Protein AF-A0A7J6QV22-F1 (afdb_monomer)

pLDDT: mean 78.02, std 19.87, range [28.48, 97.0]

Secondary structure (DSSP, 8-state):
------------TTEEE-SSSTTEEEEEE-HHHHHHHHHHHT----TTS-PPPPPHHHHHHHHHHGGGS--EEEEEE-TT-TT--EEEEEE-TTTT-SS--------SS-SS-TT--------

Organism: Perkinsus olseni (NCBI:txid32597)

Solvent-accessible surface area (backbone atoms only — not comparable to full-atom values): 8193 Å² total; per-residue (Å²): 133,88,84,84,67,87,65,86,84,77,81,68,90,50,63,45,72,37,91,88,42,87,54,28,26,37,35,60,44,49,61,71,61,51,53,48,51,27,66,61,62,70,47,80,60,64,83,88,64,75,76,75,91,74,51,74,68,51,52,60,49,38,66,67,44,52,87,78,50,70,55,62,82,48,61,44,77,44,89,84,46,99,78,54,39,30,38,35,34,29,47,36,90,59,58,93,52,92,77,75,86,85,83,67,81,89,82,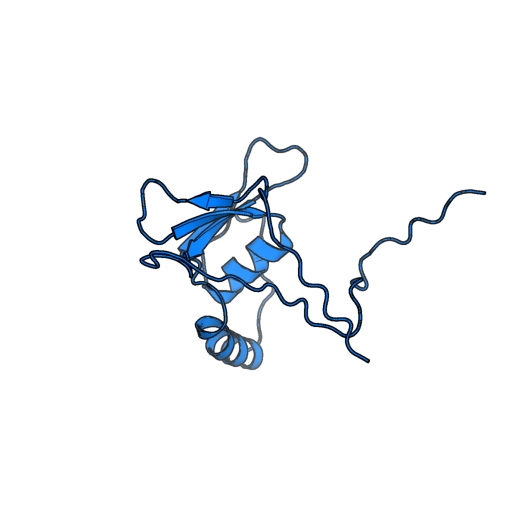73,99,60,96,67,61,97,81,61,77,77,81,75,75,84,129

Mean predicted aligned error: 10.14 Å

Foldseek 3Di:
DDDWDWDDDDDDDAWDADPVDAQKIKGKDALVVLLVLCVLQVADDDPVNDNDDDDPVVNVVSVVCCVVAWRWDHKAWDPPDPRIMIIIMTGNPCGPPPDDDDTDGDDDPDPDDPPPDPPPDDD

Structure (mmCIF, N/CA/C/O backbone):
data_AF-A0A7J6QV22-F1
#
_entry.id   AF-A0A7J6QV22-F1
#
loop_
_atom_site.group_PDB
_atom_site.id
_atom_site.type_symbol
_atom_site.label_atom_id
_atom_site.label_alt_id
_atom_site.label_comp_id
_atom_site.label_asym_id
_atom_site.label_entity_id
_atom_site.label_seq_id
_atom_site.pdbx_PDB_ins_code
_atom_site.Cartn_x
_atom_site.Cartn_y
_atom_site.Cartn_z
_atom_site.occupancy
_atom_site.B_iso_or_equiv
_atom_site.auth_seq_id
_atom_site.auth_comp_id
_atom_site.auth_asym_id
_atom_site.auth_atom_id
_atom_site.pdbx_PDB_model_num
ATOM 1 N N . VAL A 1 1 ? -7.517 -27.197 -10.313 1.00 32.69 1 VAL A N 1
ATOM 2 C CA . VAL A 1 1 ? -8.085 -27.354 -8.953 1.00 32.69 1 VAL A CA 1
ATOM 3 C C . VAL A 1 1 ? -7.377 -26.354 -8.054 1.00 32.69 1 VAL A C 1
ATOM 5 O O . VAL A 1 1 ? -6.186 -26.515 -7.830 1.00 32.69 1 VAL A O 1
ATOM 8 N N . ALA A 1 2 ? -8.046 -25.269 -7.657 1.00 28.72 2 ALA A N 1
ATOM 9 C CA . ALA A 1 2 ? -7.457 -24.264 -6.772 1.00 28.72 2 ALA A CA 1
ATOM 10 C C . ALA A 1 2 ? -7.414 -24.813 -5.337 1.00 28.72 2 ALA A C 1
ATOM 12 O O . ALA A 1 2 ? -8.425 -25.292 -4.827 1.00 28.72 2 ALA A O 1
ATOM 13 N N . ALA A 1 3 ? -6.243 -24.783 -4.703 1.00 28.66 3 ALA A N 1
ATOM 14 C CA . ALA A 1 3 ? -6.080 -25.204 -3.317 1.00 28.66 3 ALA A CA 1
ATOM 15 C C . ALA A 1 3 ? -6.459 -24.044 -2.382 1.00 28.66 3 ALA A C 1
ATOM 17 O O . ALA A 1 3 ? -5.752 -23.041 -2.301 1.00 28.66 3 ALA A O 1
ATOM 18 N N . MET A 1 4 ? -7.580 -24.181 -1.675 1.00 28.48 4 MET A N 1
ATOM 19 C CA . MET A 1 4 ? -8.028 -23.228 -0.659 1.00 28.48 4 MET A CA 1
ATOM 20 C C . MET A 1 4 ? -7.359 -23.578 0.676 1.00 28.48 4 MET A C 1
ATOM 22 O O . MET A 1 4 ? -7.690 -24.581 1.302 1.00 28.48 4 MET A O 1
ATOM 26 N N . MET A 1 5 ? -6.381 -22.775 1.104 1.00 29.14 5 MET A N 1
ATOM 27 C CA . MET A 1 5 ? -5.713 -22.942 2.398 1.00 29.14 5 MET A CA 1
ATOM 28 C C . MET A 1 5 ? -6.202 -21.854 3.357 1.00 29.14 5 MET A C 1
ATOM 30 O O . MET A 1 5 ? -5.708 -20.730 3.330 1.00 29.14 5 MET A O 1
ATOM 34 N N . VAL A 1 6 ? -7.172 -22.186 4.210 1.00 30.59 6 VAL A N 1
ATOM 35 C CA . VAL A 1 6 ? -7.642 -21.289 5.274 1.00 30.59 6 VAL A CA 1
ATOM 36 C C . VAL A 1 6 ? -6.601 -21.297 6.393 1.00 30.59 6 VAL A C 1
ATOM 38 O O . VAL A 1 6 ? -6.371 -22.323 7.030 1.00 30.59 6 VAL A O 1
ATOM 41 N N . ARG A 1 7 ? -5.935 -20.163 6.627 1.00 34.97 7 ARG A N 1
ATOM 42 C CA . ARG A 1 7 ? -5.065 -19.972 7.794 1.00 34.97 7 ARG A CA 1
ATOM 43 C C . ARG A 1 7 ? -5.699 -18.966 8.741 1.00 34.97 7 ARG A C 1
ATOM 45 O O . ARG A 1 7 ? -5.856 -17.803 8.387 1.00 34.97 7 ARG A O 1
ATOM 52 N N . VAL A 1 8 ? -5.974 -19.401 9.966 1.00 33.84 8 VAL A N 1
ATOM 53 C CA . VAL A 1 8 ? -6.225 -18.500 11.094 1.00 33.84 8 VAL A CA 1
ATOM 54 C C . VAL A 1 8 ? -4.884 -17.859 11.460 1.00 33.84 8 VAL A C 1
ATOM 56 O O . VAL A 1 8 ? -3.936 -18.544 11.841 1.00 33.84 8 VAL A O 1
ATOM 59 N N . VAL A 1 9 ? -4.757 -16.549 11.251 1.00 40.28 9 VAL A N 1
ATOM 60 C CA . VAL A 1 9 ? -3.498 -15.821 11.449 1.00 40.28 9 VAL A CA 1
ATOM 61 C C . VAL A 1 9 ? -3.376 -15.403 12.914 1.00 40.28 9 VAL A C 1
ATOM 63 O O . VAL A 1 9 ? -3.857 -14.350 13.316 1.00 40.28 9 VAL A O 1
ATOM 66 N N . THR A 1 10 ? -2.680 -16.200 13.721 1.00 37.53 10 THR A N 1
ATOM 67 C CA . THR A 1 10 ? -2.241 -15.808 15.068 1.00 37.53 10 THR A CA 1
ATOM 68 C C . THR A 1 10 ? -0.822 -15.223 15.012 1.00 37.53 10 THR A C 1
ATOM 70 O O . THR A 1 10 ? 0.113 -15.923 14.635 1.00 37.53 10 THR A O 1
ATOM 73 N N . LYS A 1 11 ? -0.677 -13.939 15.389 1.00 41.34 11 LYS A N 1
ATOM 74 C CA . LYS A 1 11 ? 0.572 -13.145 15.539 1.00 41.34 11 LYS A CA 1
ATOM 75 C C . LYS A 1 11 ? 1.498 -13.077 14.305 1.00 41.34 11 LYS A C 1
ATOM 77 O O . LYS A 1 11 ? 2.439 -13.852 14.164 1.00 41.34 11 LYS A O 1
ATOM 82 N N . ARG A 1 12 ? 1.325 -12.049 13.459 1.00 49.69 12 ARG A N 1
ATOM 83 C CA . ARG A 1 12 ? 2.361 -11.624 12.493 1.00 49.69 12 ARG A CA 1
ATOM 84 C C . ARG A 1 12 ? 3.333 -10.655 13.177 1.00 49.69 12 ARG A C 1
ATOM 86 O O . ARG A 1 12 ? 2.997 -9.493 13.385 1.00 49.69 12 ARG A O 1
ATOM 93 N N . CYS A 1 13 ? 4.539 -11.121 13.509 1.00 54.66 13 CYS A N 1
ATOM 94 C CA . CYS A 1 13 ? 5.666 -10.241 13.839 1.00 54.66 13 CYS A CA 1
ATOM 95 C C . CYS A 1 13 ? 5.874 -9.248 12.685 1.00 54.66 13 CYS A C 1
ATOM 97 O O . CYS A 1 13 ? 6.252 -9.659 11.591 1.00 54.66 13 CYS A O 1
ATOM 99 N N . GLY A 1 14 ? 5.612 -7.960 12.919 1.00 74.19 14 GLY A N 1
ATOM 100 C CA . GLY A 1 14 ? 5.902 -6.892 11.958 1.00 74.19 14 GLY A CA 1
ATOM 101 C C . GLY A 1 14 ? 4.727 -6.003 11.558 1.00 74.19 14 GLY A C 1
ATOM 102 O O . GLY A 1 14 ? 4.960 -5.089 10.778 1.00 74.19 14 GLY A O 1
ATOM 103 N N . ILE A 1 15 ? 3.514 -6.226 12.074 1.00 84.81 15 ILE A N 1
ATOM 104 C CA . ILE A 1 15 ? 2.382 -5.300 11.905 1.00 84.81 15 ILE A CA 1
ATOM 105 C C . ILE A 1 15 ? 1.970 -4.776 13.281 1.00 84.81 15 ILE A C 1
ATOM 107 O O . ILE A 1 15 ? 1.743 -5.567 14.196 1.00 84.81 15 ILE A O 1
ATOM 111 N N . ALA A 1 16 ? 1.878 -3.458 13.4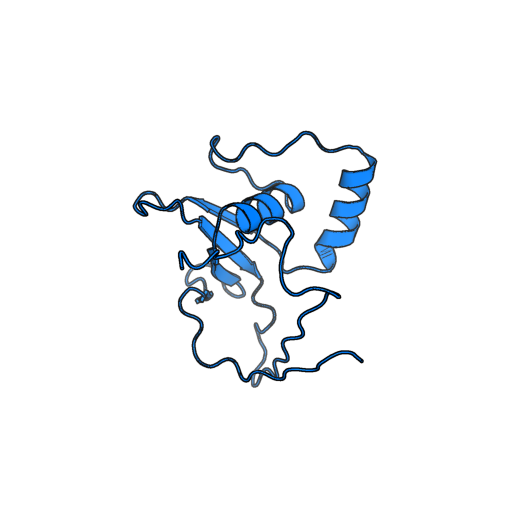23 1.00 89.62 16 ALA A N 1
ATOM 112 C CA . ALA A 1 16 ? 1.363 -2.780 14.609 1.00 89.62 16 ALA A CA 1
ATOM 113 C C . ALA A 1 16 ? 0.346 -1.715 14.189 1.00 89.62 16 ALA A C 1
ATOM 115 O O . ALA A 1 16 ? 0.396 -1.252 13.056 1.00 89.62 16 ALA A O 1
ATOM 116 N N . ARG A 1 17 ? -0.567 -1.316 15.076 1.00 89.19 17 ARG A N 1
ATOM 117 C CA . ARG A 1 17 ? -1.384 -0.117 14.835 1.00 89.19 17 ARG A CA 1
ATOM 118 C C . ARG A 1 17 ? -0.515 1.129 14.962 1.00 89.19 17 ARG A C 1
ATOM 120 O O . ARG A 1 17 ? 0.406 1.142 15.777 1.00 89.19 17 ARG A O 1
ATOM 127 N N . ASP A 1 18 ? -0.810 2.137 14.155 1.00 88.69 18 ASP A N 1
ATOM 128 C CA . ASP A 1 18 ? -0.182 3.445 14.283 1.00 88.69 18 ASP A CA 1
ATOM 129 C C . ASP A 1 18 ? -0.746 4.152 15.535 1.00 88.69 18 ASP A C 1
ATOM 131 O O . ASP A 1 18 ? -1.963 4.338 15.625 1.00 88.69 18 ASP A O 1
ATOM 135 N N . PRO A 1 19 ? 0.091 4.501 16.531 1.00 84.94 19 PRO A N 1
ATOM 136 C CA . PRO A 1 19 ? -0.369 5.192 17.733 1.00 84.94 19 PRO A CA 1
ATOM 137 C C . PRO A 1 19 ? -0.773 6.651 17.475 1.00 84.94 19 PRO A C 1
ATOM 139 O O . PRO A 1 19 ? -1.532 7.211 18.262 1.00 84.94 19 PRO A O 1
ATOM 142 N N . GLU A 1 20 ? -0.276 7.268 16.402 1.00 86.88 20 GLU A N 1
ATOM 143 C CA . GLU A 1 20 ? -0.505 8.678 16.076 1.00 86.88 20 GLU A CA 1
ATOM 144 C C . GLU A 1 20 ? -1.655 8.862 15.083 1.00 86.88 20 GLU A C 1
ATOM 146 O O . GLU A 1 20 ? -2.313 9.904 15.070 1.00 86.88 20 GLU A O 1
ATOM 151 N N . ARG A 1 21 ? -1.925 7.848 14.252 1.00 84.56 21 ARG A N 1
ATOM 152 C CA . ARG A 1 21 ? -2.970 7.893 13.222 1.00 84.56 21 ARG A CA 1
ATOM 153 C C . ARG A 1 21 ? -4.000 6.802 13.445 1.00 84.56 21 ARG A C 1
ATOM 155 O O . ARG A 1 21 ? -3.799 5.637 13.102 1.00 84.56 21 ARG A O 1
ATOM 162 N N . ASN A 1 22 ? -5.151 7.201 13.976 1.00 87.19 22 ASN A N 1
ATOM 163 C CA . ASN A 1 22 ? -6.274 6.288 14.116 1.00 87.19 22 ASN A CA 1
ATOM 164 C C . ASN A 1 22 ? -6.706 5.754 12.736 1.00 87.19 22 ASN A C 1
ATOM 166 O O . ASN A 1 22 ? -6.799 6.516 11.776 1.00 87.19 22 ASN A O 1
ATOM 170 N N . GLY A 1 23 ? -6.953 4.447 12.642 1.00 92.25 23 GLY A N 1
ATOM 171 C CA . GLY A 1 23 ? -7.309 3.788 11.381 1.00 92.25 23 GLY A CA 1
ATOM 172 C C . GLY A 1 23 ? -6.134 3.414 10.474 1.00 92.25 23 GLY A C 1
ATOM 173 O O . GLY A 1 23 ? -6.369 3.054 9.326 1.00 92.25 23 GLY A O 1
ATOM 174 N N . PHE A 1 24 ? -4.892 3.452 10.968 1.00 95.06 24 PHE A N 1
ATOM 175 C CA . PHE A 1 24 ? -3.713 3.003 10.221 1.00 95.06 24 PHE A CA 1
ATOM 176 C C . PHE A 1 24 ? -2.919 1.921 10.964 1.00 95.06 24 PHE A C 1
ATOM 178 O O . PHE A 1 24 ? -2.918 1.823 12.195 1.00 95.06 24 PHE A O 1
ATOM 185 N N . ILE A 1 25 ? -2.207 1.105 10.190 1.00 94.94 25 ILE A N 1
ATOM 186 C CA . ILE A 1 25 ? -1.213 0.139 10.644 1.00 94.94 25 ILE A CA 1
ATOM 187 C C . ILE A 1 25 ? 0.168 0.482 10.087 1.00 94.94 25 ILE A C 1
ATOM 189 O O . ILE A 1 25 ? 0.320 0.967 8.970 1.00 94.94 25 ILE A O 1
ATOM 193 N N . ILE A 1 26 ? 1.193 0.141 10.855 1.00 94.31 26 ILE A N 1
ATOM 194 C CA . ILE A 1 26 ? 2.597 0.190 10.475 1.00 94.31 26 ILE A CA 1
ATOM 195 C C . ILE A 1 26 ? 3.047 -1.236 10.184 1.00 94.31 26 ILE A C 1
ATOM 197 O O . ILE A 1 26 ? 3.016 -2.102 11.064 1.00 94.31 26 ILE A O 1
ATOM 201 N N . LYS A 1 27 ? 3.492 -1.486 8.952 1.00 93.31 27 LYS A N 1
ATOM 202 C CA . LYS A 1 27 ? 4.005 -2.785 8.511 1.00 93.31 27 LYS A CA 1
ATOM 203 C C . LYS A 1 27 ? 5.493 -2.692 8.193 1.00 93.31 27 LYS A C 1
ATOM 205 O O . LYS A 1 27 ? 5.904 -1.918 7.334 1.00 93.31 27 LYS A O 1
ATOM 210 N N . LYS A 1 28 ? 6.299 -3.542 8.831 1.00 91.75 28 LYS A N 1
ATOM 211 C CA . LYS A 1 28 ? 7.677 -3.808 8.403 1.00 91.75 28 LYS A CA 1
ATOM 212 C C . LYS A 1 28 ? 7.669 -4.666 7.138 1.00 91.75 28 LYS A C 1
ATOM 214 O O . LYS A 1 28 ? 7.020 -5.714 7.105 1.00 91.75 28 LYS A O 1
ATOM 219 N N . THR A 1 29 ? 8.403 -4.248 6.114 1.00 89.31 29 THR A N 1
ATOM 220 C CA . THR A 1 29 ? 8.462 -4.927 4.818 1.00 89.31 29 THR A CA 1
ATOM 221 C C . THR A 1 29 ? 9.838 -4.827 4.141 1.00 89.31 29 THR A C 1
ATOM 223 O O . THR A 1 29 ? 10.781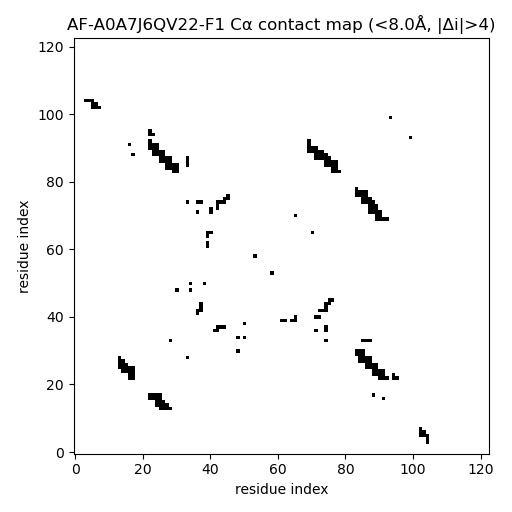 -4.249 4.679 1.00 89.31 29 THR A O 1
ATOM 226 N N . LYS A 1 30 ? 9.966 -5.459 2.971 1.00 88.12 30 LYS A N 1
ATOM 227 C CA . LYS A 1 30 ? 11.139 -5.452 2.090 1.00 88.12 30 LYS A CA 1
ATOM 228 C C . LYS A 1 30 ? 10.981 -4.403 0.983 1.00 88.12 30 LYS A C 1
ATOM 230 O O . LYS A 1 30 ? 9.867 -3.980 0.689 1.00 88.12 30 LYS A O 1
ATOM 235 N N . ALA A 1 31 ? 12.089 -4.094 0.305 1.00 87.69 31 ALA A N 1
ATOM 236 C CA . ALA A 1 31 ? 12.177 -3.092 -0.763 1.00 87.69 31 ALA A CA 1
ATOM 237 C C . ALA A 1 31 ? 11.037 -3.154 -1.790 1.00 87.69 31 ALA A C 1
ATOM 239 O O . ALA A 1 31 ? 10.342 -2.169 -1.970 1.00 87.69 31 ALA A O 1
ATOM 240 N N . LYS A 1 32 ? 10.755 -4.324 -2.378 1.00 88.19 32 LYS A N 1
ATOM 241 C CA . LYS A 1 32 ? 9.745 -4.449 -3.446 1.00 88.19 32 LYS A CA 1
ATOM 242 C C . LYS A 1 32 ? 8.336 -3.997 -3.062 1.00 88.19 32 LYS A C 1
ATOM 244 O O . LYS A 1 32 ? 7.625 -3.452 -3.895 1.00 88.19 32 LYS A O 1
ATOM 249 N N . GLU A 1 33 ? 7.903 -4.273 -1.832 1.00 91.31 33 GLU A N 1
ATOM 250 C CA . GLU A 1 33 ? 6.576 -3.828 -1.391 1.00 91.31 33 GLU A CA 1
ATOM 251 C C . GLU A 1 33 ? 6.582 -2.318 -1.134 1.00 91.31 33 GLU A C 1
ATOM 253 O O . GLU A 1 33 ? 5.637 -1.639 -1.519 1.00 91.31 33 GLU A O 1
ATOM 258 N N . ALA A 1 34 ? 7.661 -1.789 -0.548 1.00 91.12 34 ALA A N 1
ATOM 259 C CA . ALA A 1 34 ? 7.837 -0.351 -0.375 1.00 91.12 34 ALA A CA 1
ATOM 260 C C . ALA A 1 34 ? 7.837 0.379 -1.731 1.00 91.12 34 ALA A C 1
ATOM 262 O O . ALA A 1 34 ? 7.035 1.281 -1.923 1.00 91.12 34 ALA A O 1
ATOM 263 N N . GLU A 1 35 ? 8.637 -0.079 -2.698 1.00 90.38 35 GLU A N 1
ATOM 264 C CA . GLU A 1 35 ? 8.689 0.437 -4.075 1.00 90.38 35 GLU A CA 1
ATOM 265 C C . GLU A 1 35 ? 7.315 0.437 -4.745 1.00 90.38 35 GLU A C 1
ATOM 267 O O . GLU A 1 35 ? 6.930 1.423 -5.371 1.00 90.38 35 GLU A O 1
ATOM 272 N N . PHE A 1 36 ? 6.563 -0.656 -4.595 1.00 92.12 36 PHE A N 1
ATOM 273 C CA . PHE A 1 36 ? 5.223 -0.772 -5.155 1.00 92.12 36 PHE A CA 1
ATOM 274 C C . PHE A 1 36 ? 4.278 0.303 -4.605 1.00 92.12 36 PHE A C 1
ATOM 276 O O . PHE A 1 36 ? 3.629 0.994 -5.388 1.00 92.12 36 PHE A O 1
ATOM 283 N N . TYR A 1 37 ? 4.211 0.473 -3.281 1.00 93.88 37 TYR A N 1
ATOM 284 C CA . TYR A 1 37 ? 3.339 1.482 -2.673 1.00 93.88 37 TYR A CA 1
ATOM 285 C C . TYR A 1 37 ? 3.806 2.908 -2.965 1.00 93.88 37 TYR A C 1
ATOM 287 O O . TYR A 1 37 ? 2.974 3.775 -3.230 1.00 93.88 37 TYR A O 1
ATOM 295 N N . SER A 1 38 ? 5.115 3.148 -2.980 1.00 91.88 38 SER A N 1
ATOM 296 C CA . SER A 1 38 ? 5.685 4.446 -3.333 1.00 91.88 38 SER A CA 1
ATOM 297 C C . SER A 1 38 ? 5.360 4.849 -4.760 1.00 91.88 38 SER A C 1
ATOM 299 O O . SER A 1 38 ? 4.952 5.984 -4.987 1.00 91.88 38 SER A O 1
ATOM 301 N N . LEU A 1 39 ? 5.460 3.909 -5.703 1.00 91.38 39 LEU A N 1
ATOM 302 C CA . LEU A 1 39 ? 5.054 4.128 -7.086 1.00 91.38 39 LEU A CA 1
ATOM 303 C C . LEU A 1 39 ? 3.543 4.356 -7.198 1.00 91.38 39 LEU A C 1
ATOM 305 O O . LEU A 1 39 ? 3.106 5.271 -7.888 1.00 91.38 39 LEU A O 1
ATOM 309 N N . LEU A 1 40 ? 2.740 3.522 -6.534 1.00 93.56 40 LEU A N 1
ATOM 310 C CA . LEU A 1 40 ? 1.285 3.555 -6.662 1.00 93.56 40 LEU A CA 1
ATOM 311 C C . LEU A 1 40 ? 0.668 4.834 -6.083 1.00 93.56 40 LEU A C 1
ATOM 313 O O . LEU A 1 40 ? -0.292 5.349 -6.650 1.00 93.56 40 LEU A O 1
ATOM 317 N N . PHE A 1 41 ? 1.205 5.347 -4.975 1.00 92.75 41 PHE A N 1
ATOM 318 C CA . PHE A 1 41 ? 0.677 6.521 -4.270 1.00 92.75 41 PHE A CA 1
ATOM 319 C C . PHE A 1 41 ? 1.548 7.775 -4.423 1.00 92.75 41 PHE A C 1
ATOM 321 O O . PHE A 1 41 ? 1.288 8.777 -3.760 1.00 92.75 41 PHE A O 1
ATOM 328 N N . SER A 1 42 ? 2.563 7.736 -5.292 1.00 90.00 42 SER A N 1
ATOM 329 C CA . SER A 1 42 ? 3.513 8.837 -5.508 1.00 90.00 42 SER A CA 1
ATOM 330 C C . SER A 1 42 ? 4.143 9.349 -4.204 1.00 90.00 42 SER A C 1
ATOM 332 O O . SER A 1 42 ? 4.320 10.552 -4.012 1.00 90.00 42 SER A O 1
ATOM 334 N N . ILE A 1 43 ? 4.450 8.433 -3.280 1.00 88.88 43 ILE A N 1
ATOM 335 C CA . ILE A 1 43 ? 5.015 8.773 -1.970 1.00 88.88 43 ILE A CA 1
ATOM 336 C C . ILE A 1 43 ? 6.514 9.020 -2.148 1.00 88.88 43 ILE A C 1
ATOM 338 O O . ILE A 1 43 ? 7.201 8.131 -2.663 1.00 88.88 43 ILE A O 1
ATOM 342 N N . PRO A 1 44 ? 7.043 10.174 -1.698 1.00 80.62 44 PRO A N 1
ATOM 343 C CA . PRO A 1 44 ? 8.473 10.436 -1.725 1.00 80.62 44 PRO A CA 1
ATOM 344 C C . PRO A 1 44 ? 9.226 9.345 -0.972 1.00 80.62 44 PRO A C 1
ATOM 346 O O . PRO A 1 44 ? 8.930 9.054 0.186 1.00 80.62 44 PRO A O 1
ATOM 349 N N . THR A 1 45 ? 10.211 8.752 -1.629 1.00 69.81 45 THR A N 1
ATOM 350 C CA . THR A 1 45 ? 11.096 7.766 -1.017 1.00 69.81 45 THR A CA 1
ATOM 351 C C . THR A 1 45 ? 12.506 8.292 -0.882 1.00 69.81 45 THR A C 1
ATOM 353 O O . THR A 1 45 ? 12.935 9.170 -1.628 1.00 69.81 45 THR A O 1
ATOM 356 N N . ASP A 1 46 ? 13.242 7.703 0.061 1.00 66.75 46 ASP A N 1
ATOM 357 C CA . ASP A 1 46 ? 14.699 7.800 0.123 1.00 66.75 46 ASP A CA 1
ATOM 358 C C . ASP A 1 46 ? 15.287 7.608 -1.298 1.00 66.75 46 ASP A C 1
ATOM 360 O O . ASP A 1 46 ? 14.863 6.680 -1.996 1.00 66.75 46 ASP A O 1
ATOM 364 N N . PRO A 1 47 ? 16.238 8.455 -1.743 1.00 61.22 47 PRO A N 1
ATOM 365 C CA . PRO A 1 47 ? 16.798 8.440 -3.102 1.00 61.22 47 PRO A CA 1
ATOM 366 C C . PRO A 1 47 ? 17.398 7.093 -3.539 1.00 61.22 47 PRO A C 1
ATOM 368 O O . PRO A 1 47 ? 17.650 6.881 -4.722 1.00 61.22 47 PRO A O 1
ATOM 371 N N . SER A 1 48 ? 17.622 6.167 -2.606 1.00 63.53 48 SER A N 1
ATOM 372 C CA . SER A 1 48 ? 18.016 4.786 -2.902 1.00 63.53 48 SER A CA 1
ATOM 373 C C . SER A 1 48 ? 16.916 3.917 -3.535 1.00 63.53 48 SER A C 1
ATOM 375 O O . SER A 1 48 ? 17.238 2.883 -4.123 1.00 63.53 48 SER A O 1
ATOM 377 N N . LEU A 1 49 ? 15.643 4.315 -3.453 1.00 63.69 49 LEU A N 1
ATOM 378 C CA . LEU A 1 49 ? 14.523 3.678 -4.146 1.00 63.69 49 LEU A CA 1
ATOM 379 C C . LEU A 1 49 ? 14.276 4.398 -5.478 1.00 63.69 49 LEU A C 1
ATOM 381 O O . LEU A 1 49 ? 13.521 5.364 -5.558 1.00 63.69 49 LEU A O 1
ATOM 385 N N . VAL A 1 50 ? 14.942 3.938 -6.535 1.00 60.97 50 VAL A N 1
ATOM 386 C CA . VAL A 1 50 ? 14.740 4.469 -7.889 1.00 60.97 50 VAL A CA 1
ATOM 387 C C . VAL A 1 50 ? 13.483 3.836 -8.479 1.00 60.97 50 VAL A C 1
ATOM 389 O O . VAL A 1 50 ? 13.487 2.662 -8.852 1.00 60.97 50 VAL A O 1
ATOM 392 N N . SER A 1 51 ? 12.401 4.607 -8.590 1.00 63.19 51 SER A N 1
ATOM 393 C CA . SER A 1 51 ? 11.237 4.184 -9.369 1.00 63.19 51 SER A CA 1
ATOM 394 C C . SER A 1 51 ? 11.583 4.235 -10.863 1.00 63.19 51 SER A C 1
ATOM 396 O O . SER A 1 51 ? 12.056 5.277 -11.332 1.00 63.19 51 SER A O 1
ATOM 398 N N . PRO A 1 52 ? 11.358 3.160 -11.636 1.00 68.50 52 PRO A N 1
ATOM 399 C CA . PRO A 1 52 ? 11.559 3.203 -13.077 1.00 68.50 52 PRO A CA 1
ATOM 400 C C . PRO A 1 52 ? 10.589 4.209 -13.720 1.00 68.50 52 PRO A C 1
ATOM 402 O O . PRO A 1 52 ? 9.486 4.403 -13.201 1.00 68.50 52 PRO A O 1
ATOM 405 N N . PRO A 1 53 ? 10.955 4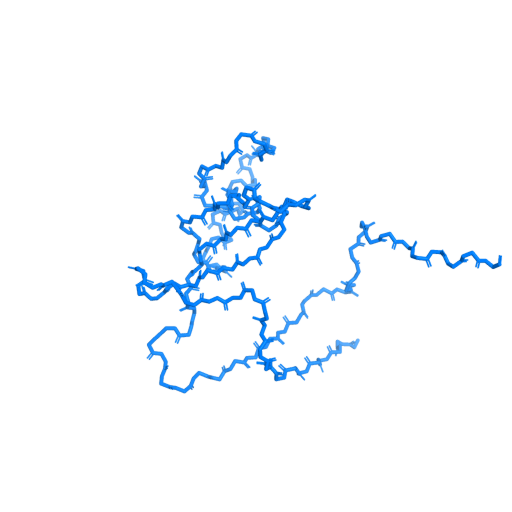.825 -14.860 1.00 76.38 53 PRO A N 1
ATOM 406 C CA . PRO A 1 53 ? 10.009 5.628 -15.621 1.00 76.38 53 PRO A CA 1
ATOM 407 C C . PRO A 1 53 ? 8.827 4.748 -16.034 1.00 76.38 53 PRO A C 1
ATOM 409 O O . PRO A 1 53 ? 9.009 3.655 -16.580 1.00 76.38 53 PRO A O 1
ATOM 412 N N . ILE A 1 54 ? 7.616 5.220 -15.755 1.00 85.69 54 ILE A N 1
ATOM 413 C CA . ILE A 1 54 ? 6.381 4.539 -16.135 1.00 85.69 54 ILE A CA 1
ATOM 414 C C . ILE A 1 54 ? 5.801 5.157 -17.401 1.00 85.69 54 ILE A C 1
ATOM 416 O O . ILE A 1 54 ? 5.955 6.338 -17.688 1.00 85.69 54 ILE A O 1
ATOM 420 N N . THR A 1 55 ? 5.144 4.318 -18.188 1.00 89.88 55 THR A N 1
ATOM 421 C CA . THR A 1 55 ? 4.383 4.740 -19.363 1.00 89.88 55 THR A CA 1
ATOM 422 C C . THR A 1 55 ? 3.020 5.295 -18.950 1.00 89.88 55 THR A C 1
ATOM 424 O O . THR A 1 55 ? 2.436 4.852 -17.963 1.00 89.88 55 THR A O 1
ATOM 427 N N . GLU A 1 56 ? 2.429 6.153 -19.780 1.00 91.19 56 GLU A N 1
ATOM 428 C CA . GLU A 1 56 ? 1.063 6.677 -19.593 1.00 91.19 56 GLU A CA 1
ATOM 429 C C . GLU A 1 56 ? 0.012 5.552 -19.438 1.00 91.19 56 GLU A C 1
ATOM 431 O O . GLU A 1 56 ? -0.973 5.648 -18.704 1.00 91.19 56 GLU A O 1
ATOM 436 N N . ARG A 1 57 ? 0.226 4.412 -20.113 1.00 91.75 57 ARG A N 1
ATOM 437 C CA . ARG A 1 57 ? -0.620 3.224 -19.934 1.00 91.75 57 ARG A CA 1
ATOM 438 C C . ARG A 1 57 ? -0.511 2.666 -18.515 1.00 91.75 57 ARG A C 1
ATOM 440 O O . ARG A 1 57 ? -1.529 2.250 -17.966 1.00 91.75 57 ARG A O 1
ATOM 447 N N . GLN A 1 58 ? 0.696 2.598 -17.960 1.00 89.88 58 GLN A N 1
ATOM 448 C CA . GLN A 1 58 ? 0.919 2.119 -16.597 1.00 89.88 58 GLN A CA 1
ATOM 449 C C . GLN A 1 58 ? 0.316 3.082 -15.578 1.00 89.88 58 GLN A C 1
ATOM 451 O O . GLN A 1 58 ? -0.354 2.608 -14.672 1.00 89.88 58 GLN A O 1
ATOM 456 N N . GLU A 1 59 ? 0.429 4.395 -15.777 1.00 90.56 59 GLU A N 1
ATOM 457 C CA . GLU A 1 59 ? -0.243 5.398 -14.936 1.00 90.56 59 GLU A CA 1
ATOM 458 C C . GLU A 1 59 ? -1.755 5.150 -14.859 1.00 90.56 59 GLU A C 1
ATOM 460 O O . GLU A 1 59 ? -2.308 4.985 -13.774 1.00 90.56 59 GLU A O 1
ATOM 465 N N . ARG A 1 60 ? -2.425 4.980 -16.009 1.00 93.19 60 ARG A N 1
ATOM 466 C CA . ARG A 1 60 ? -3.863 4.653 -16.041 1.00 93.19 60 ARG A CA 1
ATOM 467 C C . ARG A 1 60 ? -4.217 3.353 -15.317 1.00 93.19 60 ARG A C 1
ATOM 469 O O . ARG A 1 60 ? -5.328 3.221 -14.806 1.00 93.19 60 ARG A O 1
ATOM 476 N N . LEU A 1 61 ? -3.326 2.363 -15.331 1.00 93.81 61 LEU A N 1
ATOM 477 C CA . LEU A 1 61 ? -3.533 1.105 -14.609 1.00 93.81 61 LEU A CA 1
ATOM 478 C C . LEU A 1 61 ? -3.329 1.284 -13.103 1.00 93.81 61 LEU A C 1
ATOM 480 O O . LEU A 1 61 ? -4.105 0.725 -12.333 1.00 93.81 61 LEU A O 1
ATOM 484 N N . LEU A 1 62 ? -2.339 2.076 -12.693 1.00 92.81 62 LEU A N 1
ATOM 485 C CA . LEU A 1 62 ? -2.094 2.413 -11.293 1.00 92.81 62 LEU A CA 1
ATOM 486 C C . LEU A 1 62 ? -3.292 3.163 -10.698 1.00 92.81 62 LEU A C 1
ATOM 488 O O . LEU A 1 62 ? -3.765 2.779 -9.633 1.00 92.81 62 LEU A O 1
ATOM 492 N N . GLU A 1 63 ? -3.879 4.121 -11.421 1.00 94.31 63 GLU A N 1
ATOM 493 C CA . GLU A 1 63 ? -5.106 4.803 -10.973 1.00 94.31 63 GLU A CA 1
ATOM 494 C C . GLU A 1 63 ? -6.275 3.836 -10.741 1.00 94.31 63 GLU A C 1
ATOM 496 O O . GLU A 1 63 ? -7.018 3.968 -9.771 1.00 94.31 63 GLU A O 1
ATOM 501 N N . LYS A 1 64 ? -6.420 2.811 -11.589 1.00 96.31 64 LYS A N 1
ATOM 502 C CA . LYS A 1 64 ? -7.440 1.765 -11.402 1.00 96.31 64 LYS A CA 1
ATOM 503 C C . LYS A 1 64 ? -7.125 0.817 -10.246 1.00 96.31 64 LYS A C 1
ATOM 505 O O . LYS A 1 64 ? -8.043 0.206 -9.707 1.00 96.31 64 LYS A O 1
ATOM 510 N N . LEU A 1 65 ? -5.849 0.665 -9.895 1.00 94.75 65 LEU A N 1
ATOM 511 C CA . LEU A 1 65 ? -5.391 -0.229 -8.836 1.00 94.75 65 LEU A CA 1
ATOM 512 C C . LEU A 1 65 ? -5.509 0.400 -7.444 1.00 94.75 65 LEU A C 1
ATOM 514 O O . LEU A 1 65 ? -5.799 -0.322 -6.494 1.00 94.75 65 LEU A O 1
ATOM 518 N N . LYS A 1 66 ? -5.336 1.724 -7.323 1.00 94.25 66 LYS A N 1
ATOM 519 C CA . LYS A 1 66 ? -5.454 2.475 -6.059 1.00 94.25 66 LYS A CA 1
ATOM 520 C C . LYS A 1 66 ? -6.673 2.090 -5.202 1.00 94.25 66 LYS A C 1
ATOM 522 O O . LYS A 1 66 ? -6.459 1.790 -4.034 1.00 94.25 66 LYS A O 1
ATOM 527 N N . PRO A 1 67 ? -7.917 2.030 -5.726 1.00 95.62 67 PRO A N 1
ATOM 528 C CA . PRO A 1 67 ? -9.085 1.688 -4.906 1.00 95.62 67 PRO A CA 1
ATOM 529 C C . PRO A 1 67 ? -9.171 0.204 -4.506 1.00 95.62 67 PRO A C 1
ATOM 531 O O . PRO A 1 67 ? -10.081 -0.170 -3.772 1.00 95.62 67 PRO A O 1
ATOM 534 N N . LEU A 1 68 ? -8.282 -0.660 -5.010 1.00 95.12 68 LEU A N 1
ATOM 535 C CA . LEU A 1 68 ? -8.302 -2.110 -4.769 1.00 95.12 68 LEU A CA 1
ATOM 536 C C . LEU A 1 68 ? -7.265 -2.568 -3.735 1.00 95.12 68 LEU A C 1
ATOM 538 O O . LEU A 1 68 ? -7.186 -3.760 -3.434 1.00 95.12 68 LEU A O 1
ATOM 542 N N . VAL A 1 69 ? -6.447 -1.653 -3.216 1.00 95.50 69 VAL A N 1
ATOM 543 C CA . VAL A 1 69 ? -5.405 -1.942 -2.226 1.00 95.50 69 VAL A CA 1
ATOM 544 C C . VAL A 1 69 ? -5.541 -0.999 -1.027 1.00 95.50 69 VAL A C 1
ATOM 546 O O . VAL A 1 69 ? -6.116 0.076 -1.178 1.00 95.50 69 VAL A O 1
ATOM 549 N N . PRO A 1 70 ? -5.009 -1.357 0.158 1.00 96.75 70 PRO A N 1
ATOM 550 C CA . PRO A 1 70 ? -4.993 -0.446 1.297 1.00 96.75 70 PRO A CA 1
ATOM 551 C C . PRO A 1 70 ? -4.293 0.868 0.954 1.00 96.75 70 PRO A C 1
ATOM 553 O O . PRO A 1 70 ? -3.204 0.859 0.371 1.00 96.75 70 PRO A O 1
ATOM 556 N N . THR A 1 71 ? -4.884 1.990 1.361 1.00 96.06 71 THR A N 1
ATOM 557 C CA . THR A 1 71 ? -4.267 3.303 1.162 1.00 96.06 71 THR A CA 1
ATOM 558 C C . THR A 1 71 ? -2.928 3.365 1.889 1.00 96.06 71 THR A C 1
ATOM 560 O O . THR A 1 71 ? -2.858 3.060 3.081 1.00 96.06 71 THR A O 1
ATOM 563 N N . CYS A 1 72 ? -1.866 3.782 1.195 1.00 95.56 72 CYS A N 1
ATOM 564 C CA . CYS A 1 72 ? -0.565 4.022 1.810 1.00 95.56 72 CYS A CA 1
ATOM 565 C C . CYS A 1 72 ? -0.293 5.519 1.935 1.00 95.56 72 CYS A C 1
ATOM 567 O O . CYS A 1 72 ? -0.528 6.275 0.997 1.00 95.56 72 CYS A O 1
ATOM 569 N N . VAL A 1 73 ? 0.199 5.943 3.100 1.00 94.75 73 VAL A N 1
ATOM 570 C CA . VAL A 1 73 ? 0.422 7.36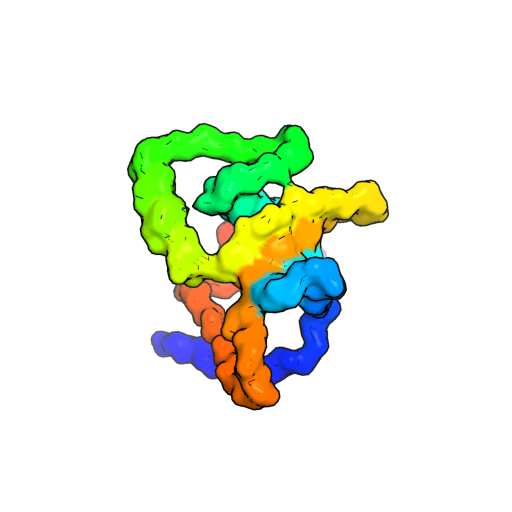9 3.408 1.00 94.75 73 VAL A CA 1
ATOM 571 C C . VAL A 1 73 ? 1.874 7.714 3.709 1.00 94.75 73 VAL A C 1
ATOM 573 O O . VAL A 1 73 ? 2.215 8.893 3.753 1.00 94.75 73 VAL A O 1
ATOM 576 N N . ASN A 1 74 ? 2.722 6.715 3.958 1.00 93.38 74 ASN A N 1
ATOM 577 C CA . ASN A 1 74 ? 4.134 6.936 4.235 1.00 93.38 74 ASN A CA 1
ATOM 578 C C . ASN A 1 74 ? 4.966 5.673 3.983 1.00 93.38 74 ASN A C 1
ATOM 580 O O . ASN A 1 74 ? 4.483 4.553 4.185 1.00 93.38 74 ASN A O 1
ATOM 584 N N . VAL A 1 75 ? 6.227 5.877 3.604 1.00 92.31 75 VAL A N 1
ATOM 585 C CA . VAL A 1 75 ? 7.245 4.841 3.417 1.00 92.31 75 VAL A CA 1
ATOM 586 C C . VAL A 1 75 ? 8.557 5.334 4.024 1.00 92.31 75 VAL A C 1
ATOM 588 O O . VAL A 1 75 ? 9.094 6.358 3.618 1.00 92.31 75 VAL A O 1
ATOM 591 N N . GLU A 1 76 ? 9.093 4.592 4.988 1.00 91.00 76 GLU A N 1
ATOM 592 C CA . GLU A 1 76 ? 10.319 4.936 5.711 1.00 91.00 76 GLU A CA 1
ATOM 593 C C . GLU A 1 76 ? 11.337 3.798 5.600 1.00 91.00 76 GLU A C 1
ATOM 595 O O . GLU A 1 76 ? 11.002 2.622 5.767 1.00 91.00 76 GLU A O 1
ATOM 600 N N . ARG A 1 77 ? 12.605 4.134 5.352 1.00 88.38 77 ARG A N 1
ATOM 601 C CA . ARG A 1 77 ? 13.706 3.172 5.404 1.00 88.38 77 ARG A CA 1
ATOM 602 C C . ARG A 1 77 ? 14.188 2.999 6.843 1.00 88.38 77 ARG A C 1
ATOM 604 O O . ARG A 1 77 ? 14.432 3.971 7.546 1.00 88.38 77 ARG A O 1
ATOM 611 N N . LEU A 1 78 ? 14.390 1.756 7.267 1.00 86.50 78 LEU A N 1
ATOM 612 C CA . LEU A 1 78 ? 14.977 1.455 8.570 1.00 86.50 78 LEU A CA 1
ATOM 613 C C . LEU A 1 78 ? 16.501 1.620 8.496 1.00 86.50 78 LEU A C 1
ATOM 615 O O . LEU A 1 78 ? 17.171 0.839 7.817 1.00 86.50 78 LEU A O 1
ATOM 619 N N . SER A 1 79 ? 17.038 2.619 9.200 1.00 70.75 79 SER A N 1
ATOM 620 C CA . SER A 1 79 ? 18.471 2.964 9.217 1.00 70.75 79 SER A CA 1
ATOM 621 C C . SER A 1 79 ? 19.373 1.862 9.785 1.00 70.75 79 SER A C 1
ATOM 623 O O . SER A 1 79 ? 20.523 1.740 9.372 1.00 70.75 79 SER A O 1
ATOM 625 N N . ASP A 1 80 ? 18.848 1.028 10.686 1.00 63.84 80 ASP A N 1
ATOM 626 C CA . ASP A 1 80 ? 19.679 0.166 11.541 1.00 63.84 80 ASP A CA 1
ATOM 627 C C . ASP A 1 80 ? 19.716 -1.308 11.102 1.00 63.84 80 ASP A C 1
ATOM 629 O O . ASP A 1 80 ? 20.400 -2.140 11.705 1.00 63.84 80 ASP A O 1
ATOM 633 N N . GLU A 1 81 ? 18.986 -1.682 10.047 1.00 60.34 81 GLU A N 1
ATOM 634 C CA . GLU A 1 81 ? 18.939 -3.073 9.599 1.00 60.34 81 GLU A CA 1
ATOM 635 C C . GLU A 1 81 ? 20.009 -3.358 8.534 1.00 60.34 81 GLU A C 1
ATOM 637 O O . GLU A 1 81 ? 19.905 -2.912 7.391 1.00 60.34 81 GLU A O 1
ATOM 642 N N . LYS A 1 82 ? 20.976 -4.236 8.863 1.00 54.72 82 LYS A N 1
ATOM 643 C CA . LYS A 1 82 ? 22.002 -4.787 7.939 1.00 54.72 82 LYS A CA 1
ATOM 644 C C . LYS A 1 82 ? 21.439 -5.377 6.628 1.00 54.72 82 LYS A C 1
ATOM 646 O O . LYS A 1 82 ? 22.210 -5.714 5.736 1.00 54.72 82 LYS A O 1
ATOM 651 N N . LYS A 1 83 ? 20.117 -5.559 6.521 1.00 58.88 83 LYS A N 1
ATOM 652 C CA . LYS A 1 83 ? 19.413 -6.132 5.363 1.00 58.88 83 LYS A CA 1
ATOM 653 C C . LYS A 1 83 ? 18.441 -5.181 4.649 1.00 58.88 83 LYS A C 1
ATOM 655 O O . LYS A 1 83 ? 17.755 -5.649 3.748 1.00 58.88 83 LYS A O 1
ATOM 660 N N . GLY A 1 84 ? 18.400 -3.889 4.988 1.00 66.25 84 GLY A N 1
ATOM 661 C CA . GLY A 1 84 ? 17.543 -2.916 4.300 1.00 66.25 84 GLY A CA 1
ATOM 662 C C . GLY A 1 84 ? 16.053 -3.235 4.458 1.00 66.25 84 GLY A C 1
ATOM 663 O O . GLY A 1 84 ? 15.413 -3.757 3.545 1.00 66.25 84 GLY A O 1
ATOM 664 N N . GLY A 1 85 ? 15.512 -2.956 5.642 1.00 85.62 85 GLY A N 1
ATOM 665 C CA . GLY A 1 85 ? 14.078 -3.039 5.912 1.00 85.62 85 GLY A CA 1
ATOM 666 C C . GLY A 1 85 ?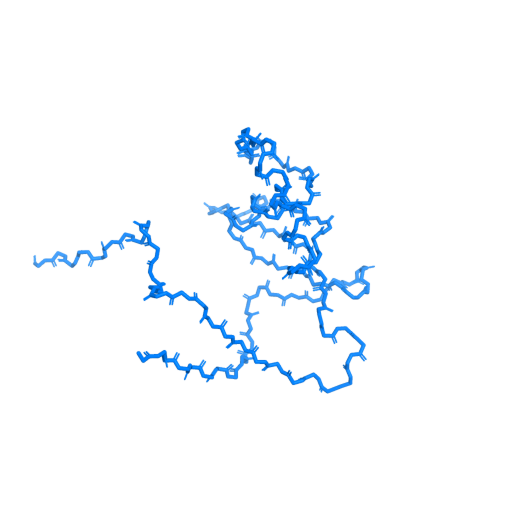 13.375 -1.705 5.660 1.00 85.62 85 GLY A C 1
ATOM 667 O O . GLY A 1 85 ? 13.991 -0.642 5.730 1.00 85.62 85 GLY A O 1
ATOM 668 N N . PHE A 1 86 ? 12.073 -1.761 5.397 1.00 90.25 86 PHE A N 1
ATOM 669 C CA . PHE A 1 86 ? 11.211 -0.587 5.253 1.00 90.25 86 PHE A CA 1
ATOM 670 C C . PHE A 1 86 ? 10.034 -0.679 6.222 1.00 90.25 86 PHE A C 1
ATOM 672 O O . PHE A 1 86 ? 9.606 -1.775 6.590 1.00 90.25 86 PHE A O 1
ATOM 679 N N . ARG A 1 87 ? 9.487 0.466 6.619 1.00 92.19 87 ARG A N 1
ATOM 680 C CA . ARG A 1 87 ? 8.166 0.587 7.234 1.00 92.19 87 ARG A CA 1
ATOM 681 C C . ARG A 1 87 ? 7.233 1.275 6.256 1.00 92.19 87 ARG A C 1
ATOM 683 O O . ARG A 1 87 ? 7.609 2.266 5.641 1.00 92.19 87 ARG A O 1
ATOM 690 N N . ILE A 1 88 ? 6.023 0.753 6.138 1.00 93.50 88 ILE A N 1
ATOM 691 C CA . ILE A 1 88 ? 4.947 1.381 5.377 1.00 93.50 88 ILE A CA 1
ATOM 692 C C . ILE A 1 88 ? 3.733 1.582 6.275 1.00 93.50 88 ILE A C 1
ATOM 694 O O . ILE A 1 88 ? 3.446 0.741 7.133 1.00 93.50 88 ILE A O 1
ATOM 698 N N . TRP A 1 89 ? 3.039 2.695 6.068 1.00 95.69 89 TRP A N 1
ATOM 699 C CA . TRP A 1 89 ? 1.821 3.050 6.786 1.00 95.69 89 TRP A CA 1
ATOM 700 C C . TRP A 1 89 ? 0.636 2.788 5.884 1.00 95.69 89 TRP A C 1
ATOM 702 O O . TRP A 1 89 ? 0.510 3.432 4.842 1.00 95.69 89 TRP A O 1
ATOM 712 N N . LEU A 1 90 ? -0.195 1.830 6.277 1.00 97.00 90 LEU A N 1
ATOM 713 C CA . LEU A 1 90 ? -1.332 1.352 5.504 1.00 97.00 90 LEU A CA 1
ATOM 714 C C . LEU A 1 90 ? -2.626 1.583 6.270 1.00 97.00 90 LEU A C 1
ATOM 716 O O . LEU A 1 90 ? -2.650 1.493 7.493 1.00 97.00 90 LEU A O 1
ATOM 720 N N . GLU A 1 91 ? -3.699 1.839 5.545 1.00 96.56 91 GLU A N 1
ATOM 721 C CA . GLU A 1 91 ? -5.061 1.822 6.068 1.00 96.56 91 GLU A CA 1
ATOM 722 C C . GLU A 1 91 ? -5.367 0.503 6.806 1.00 96.56 91 GLU A C 1
ATOM 724 O O . GLU A 1 91 ? -5.108 -0.595 6.301 1.00 96.56 91 GLU A O 1
ATOM 729 N N . ASP A 1 92 ? -5.922 0.603 8.016 1.00 94.94 92 ASP A N 1
ATOM 730 C CA . ASP A 1 92 ? -6.455 -0.536 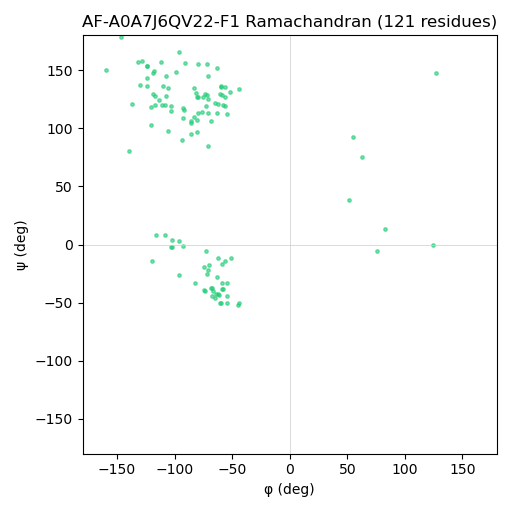8.763 1.00 94.94 92 ASP A CA 1
ATOM 731 C C . ASP A 1 92 ? -7.858 -0.865 8.239 1.00 94.94 92 ASP A C 1
ATOM 733 O O . ASP A 1 92 ? -8.855 -0.290 8.673 1.00 94.94 92 ASP A O 1
ATOM 737 N N . LEU A 1 93 ? -7.943 -1.846 7.338 1.00 94.06 93 LEU A N 1
ATOM 738 C CA . LEU A 1 93 ? -9.212 -2.311 6.760 1.00 94.06 93 LEU A CA 1
ATOM 739 C C . LEU A 1 93 ? -10.196 -2.895 7.791 1.00 94.06 93 LEU A C 1
ATOM 741 O O . LEU A 1 93 ? -11.350 -3.157 7.461 1.00 94.06 93 LEU A O 1
ATOM 745 N N . THR A 1 94 ? -9.750 -3.141 9.026 1.00 92.69 94 THR A N 1
ATOM 746 C CA . THR A 1 94 ? -10.596 -3.630 10.124 1.00 92.69 94 THR A CA 1
ATOM 747 C C . THR A 1 94 ? -10.975 -2.530 11.113 1.00 92.69 94 THR A C 1
ATOM 749 O O . THR A 1 94 ? -11.620 -2.802 12.130 1.00 92.69 94 THR A O 1
ATOM 752 N N . HIS A 1 95 ? -10.584 -1.281 10.845 1.00 91.94 95 HIS A N 1
ATOM 753 C CA . HIS A 1 95 ? -10.861 -0.166 11.734 1.00 91.94 95 HIS A CA 1
ATOM 754 C C . HIS A 1 95 ? -12.369 0.034 11.948 1.00 91.94 95 HIS A C 1
ATOM 756 O O . HIS A 1 95 ? -13.165 -0.042 11.017 1.00 91.94 95 HIS A O 1
ATOM 762 N N . GLY A 1 96 ? -12.773 0.273 13.198 1.00 91.00 96 GLY A N 1
ATOM 763 C CA . GLY A 1 96 ? -14.181 0.451 13.571 1.00 91.00 96 GLY A CA 1
ATOM 764 C C . GLY A 1 96 ? -15.013 -0.838 13.620 1.00 91.00 96 GLY A C 1
ATOM 765 O O . GLY A 1 96 ? -16.156 -0.800 14.074 1.00 91.00 96 GLY A O 1
ATOM 766 N N . MET A 1 97 ? -14.463 -1.991 13.222 1.00 92.44 97 MET A N 1
ATOM 767 C CA . MET A 1 97 ? -15.153 -3.275 13.344 1.00 92.44 97 MET A CA 1
ATOM 768 C C . MET A 1 97 ? -15.051 -3.803 14.777 1.00 92.44 97 MET A C 1
ATOM 770 O O . MET A 1 97 ? -13.959 -3.946 15.324 1.00 92.44 97 MET A O 1
ATOM 774 N N . LYS A 1 98 ? -16.197 -4.130 15.384 1.00 89.50 98 LYS A N 1
ATOM 775 C CA . LYS A 1 98 ? -16.253 -4.695 16.741 1.00 89.50 98 LYS A CA 1
ATOM 776 C C . LYS A 1 98 ? -15.657 -6.107 16.796 1.00 89.50 98 LYS A C 1
ATOM 778 O O . LYS A 1 98 ? -14.887 -6.415 17.698 1.00 89.50 98 LYS A O 1
ATOM 783 N N . GLU A 1 99 ? -16.009 -6.941 15.818 1.00 92.44 99 GLU A N 1
ATOM 784 C CA . GLU A 1 99 ? -15.603 -8.349 15.715 1.00 92.44 99 GLU A CA 1
ATOM 785 C C . GLU A 1 99 ? -15.283 -8.676 14.244 1.00 92.44 99 GLU A C 1
ATOM 787 O O . GLU A 1 99 ? -16.140 -9.177 13.515 1.00 92.44 99 GLU A O 1
ATOM 792 N N . PRO A 1 100 ? -14.083 -8.316 13.747 1.00 90.56 100 PRO A N 1
ATOM 793 C CA . PRO A 1 100 ? -13.736 -8.516 12.345 1.00 90.56 100 PRO A CA 1
ATOM 794 C C . PRO A 1 100 ? -13.526 -10.002 12.023 1.00 90.56 100 PRO A C 1
ATOM 796 O O . PRO A 1 100 ? -12.676 -10.672 12.611 1.00 90.56 100 PRO A O 1
ATOM 799 N N . CYS A 1 101 ? -14.247 -10.499 11.020 1.00 92.25 101 CYS A N 1
ATOM 800 C CA . CYS A 1 101 ? -14.027 -11.820 10.435 1.00 92.25 101 CYS A CA 1
ATOM 801 C C . CYS A 1 101 ? -13.083 -11.694 9.234 1.00 92.25 101 CYS A C 1
ATOM 803 O 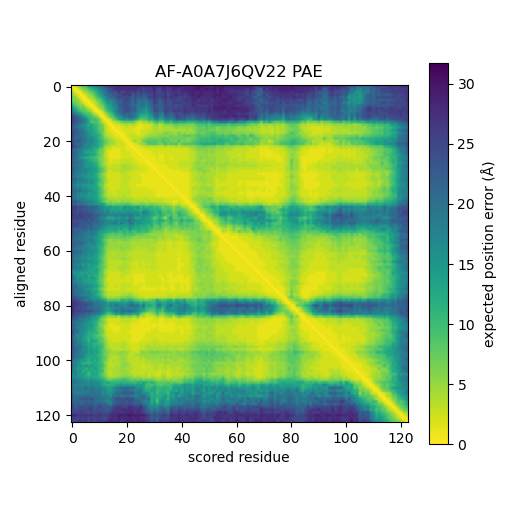O . CYS A 1 101 ? -13.468 -11.165 8.193 1.00 92.25 101 CYS A O 1
ATOM 805 N N . VAL A 1 102 ? -11.845 -12.175 9.368 1.00 89.31 102 VAL A N 1
ATOM 806 C CA . VAL A 1 102 ? -10.805 -12.022 8.338 1.00 89.31 102 VAL A CA 1
ATOM 807 C C . VAL A 1 102 ? -10.537 -13.349 7.635 1.00 89.31 102 VAL A C 1
ATOM 809 O O . VAL A 1 102 ? -10.217 -14.349 8.277 1.00 89.31 102 VAL A O 1
ATOM 812 N N . MET A 1 103 ? -10.599 -13.334 6.304 1.00 92.38 103 MET A N 1
ATOM 813 C CA . MET A 1 103 ? -10.165 -14.433 5.444 1.00 92.38 103 MET A CA 1
ATOM 814 C C . MET A 1 103 ? -9.030 -13.948 4.538 1.00 92.38 103 MET A C 1
ATOM 816 O O . MET A 1 103 ? -9.154 -12.918 3.884 1.00 92.38 103 MET A O 1
ATOM 820 N N . ASP A 1 104 ? -7.929 -14.696 4.500 1.00 88.38 104 ASP A N 1
ATOM 821 C CA . ASP A 1 104 ? -6.773 -14.416 3.642 1.00 88.38 104 ASP A CA 1
ATOM 822 C C . ASP A 1 104 ? -6.722 -15.461 2.519 1.00 88.38 104 ASP A C 1
ATOM 824 O O . ASP A 1 104 ? -6.649 -16.665 2.788 1.00 88.38 104 ASP A O 1
ATOM 828 N N . VAL A 1 105 ? -6.790 -15.004 1.267 1.00 88.12 105 VAL A N 1
ATOM 829 C CA . VAL A 1 105 ? -6.783 -15.851 0.069 1.00 88.12 105 VAL A CA 1
ATOM 830 C C . VAL A 1 105 ? -5.584 -15.476 -0.792 1.00 88.12 105 VAL A C 1
ATOM 832 O O . VAL A 1 105 ? -5.478 -14.357 -1.289 1.00 88.12 105 VAL A O 1
ATOM 835 N N . LYS A 1 106 ? -4.682 -16.437 -1.006 1.00 86.50 106 LYS A N 1
ATOM 836 C CA . LYS A 1 106 ? -3.543 -16.267 -1.914 1.00 86.50 106 LYS A CA 1
ATOM 837 C C . LYS A 1 106 ? -3.983 -16.500 -3.355 1.00 86.50 106 LYS A C 1
ATOM 839 O O . LYS A 1 106 ? -4.594 -17.525 -3.646 1.00 86.50 106 LYS A O 1
ATOM 844 N N . LEU A 1 107 ? -3.630 -15.577 -4.244 1.00 81.94 107 LEU A N 1
ATOM 845 C CA . LEU A 1 107 ? -3.954 -15.634 -5.669 1.00 81.94 107 LEU A CA 1
ATOM 846 C C . LEU A 1 107 ? -2.701 -15.952 -6.500 1.00 81.94 107 LEU A C 1
ATOM 848 O O . LEU A 1 107 ? -1.608 -15.502 -6.159 1.00 81.94 107 LEU A O 1
ATOM 852 N N . GLY A 1 108 ? -2.880 -16.704 -7.590 1.00 81.19 108 GLY A N 1
ATOM 853 C CA . GLY A 1 108 ? -1.833 -17.055 -8.557 1.00 81.19 108 GLY A CA 1
ATOM 854 C C . GLY A 1 108 ? -1.721 -18.560 -8.824 1.00 81.19 108 GLY A C 1
ATOM 855 O O . GLY A 1 108 ? -1.926 -19.379 -7.931 1.00 81.19 108 GLY A O 1
ATOM 856 N N . ASP A 1 109 ? -1.350 -18.923 -10.055 1.00 80.81 109 ASP A N 1
ATOM 857 C CA . ASP A 1 109 ? -1.149 -20.326 -10.464 1.00 80.81 109 ASP A CA 1
ATOM 858 C C . ASP A 1 109 ? 0.155 -20.924 -9.916 1.00 80.81 109 ASP A C 1
ATOM 860 O O . ASP A 1 109 ? 0.331 -22.142 -9.849 1.00 80.81 109 ASP A O 1
ATOM 864 N N . LYS A 1 110 ? 1.092 -20.057 -9.519 1.00 76.06 110 LYS A N 1
ATOM 865 C CA . LYS A 1 110 ? 2.362 -20.411 -8.887 1.00 76.06 110 LYS A CA 1
ATOM 866 C C . LYS A 1 110 ? 2.531 -19.578 -7.627 1.00 76.06 110 LYS A C 1
ATOM 868 O O . LYS A 1 110 ? 2.297 -18.377 -7.629 1.00 76.06 110 LYS A O 1
ATOM 873 N N . VAL A 1 111 ? 2.988 -20.227 -6.560 1.00 63.53 111 VAL A N 1
ATOM 874 C CA . VAL A 1 111 ? 3.294 -19.583 -5.266 1.00 63.53 111 VAL A CA 1
ATOM 875 C C . VAL A 1 111 ? 4.773 -19.163 -5.187 1.00 63.53 111 VAL A C 1
ATOM 877 O O . VAL A 1 111 ? 5.228 -18.617 -4.186 1.00 63.53 111 VAL A O 1
ATOM 880 N N . ILE A 1 112 ? 5.539 -19.455 -6.239 1.00 69.31 112 ILE A N 1
ATOM 881 C CA . ILE A 1 112 ? 6.977 -19.230 -6.343 1.00 69.31 112 ILE A CA 1
ATOM 882 C C . ILE A 1 112 ? 7.197 -18.232 -7.479 1.00 69.31 112 ILE A C 1
ATOM 884 O O . ILE A 1 112 ? 6.832 -18.514 -8.623 1.00 69.31 112 ILE A O 1
ATOM 888 N N . ASP A 1 113 ? 7.796 -17.088 -7.157 1.00 68.62 113 ASP A N 1
ATOM 889 C CA . ASP A 1 113 ? 8.189 -16.094 -8.153 1.00 68.62 113 ASP A CA 1
ATOM 890 C C . ASP A 1 113 ? 9.385 -16.597 -8.969 1.00 68.62 113 ASP A C 1
ATOM 892 O O . ASP A 1 113 ? 10.212 -17.373 -8.489 1.00 68.62 113 ASP A O 1
ATOM 896 N N . THR A 1 114 ? 9.549 -16.087 -10.190 1.00 61.38 114 THR A N 1
ATOM 897 C CA . THR A 1 114 ? 10.693 -16.399 -11.073 1.00 61.38 114 THR A CA 1
ATOM 898 C C . THR A 1 114 ? 12.059 -16.056 -10.470 1.00 61.38 114 THR A C 1
ATOM 900 O O . THR A 1 114 ? 13.079 -16.543 -10.942 1.00 61.38 114 THR A O 1
ATOM 903 N N . LEU A 1 115 ? 12.082 -15.236 -9.416 1.00 59.53 115 LEU A N 1
ATOM 904 C CA . LEU A 1 115 ? 13.283 -14.829 -8.685 1.00 59.53 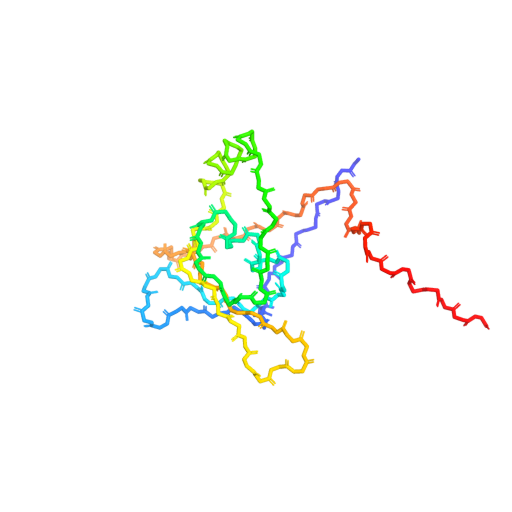115 LEU A CA 1
ATOM 905 C C . LEU A 1 115 ? 13.546 -15.676 -7.432 1.00 59.53 115 LEU A C 1
ATOM 907 O O . LEU A 1 115 ? 14.472 -15.386 -6.671 1.00 59.53 115 LEU A O 1
ATOM 911 N N . CYS A 1 116 ? 12.730 -16.697 -7.168 1.00 54.78 116 CYS A N 1
ATOM 912 C CA . CYS A 1 116 ? 13.018 -17.644 -6.105 1.00 54.78 116 CYS A CA 1
ATOM 913 C C . CYS A 1 116 ? 14.240 -18.476 -6.496 1.00 54.78 116 CYS A C 1
ATOM 915 O O . CYS A 1 116 ? 14.159 -19.364 -7.339 1.00 54.78 116 CYS A O 1
ATOM 917 N N . VAL A 1 117 ? 15.371 -18.186 -5.852 1.00 56.88 117 VAL A N 1
ATOM 918 C CA . VAL A 1 117 ? 16.597 -18.975 -5.978 1.00 56.88 117 VAL A CA 1
ATOM 919 C C . VAL A 1 117 ? 16.280 -20.421 -5.603 1.00 56.88 117 VAL A C 1
ATOM 921 O O . VAL A 1 117 ? 15.856 -20.699 -4.475 1.00 56.88 117 VAL A O 1
ATOM 924 N N . SER A 1 118 ? 16.470 -21.340 -6.548 1.00 55.66 118 SER A N 1
ATOM 925 C CA . SER A 1 118 ? 16.445 -22.771 -6.276 1.00 55.66 118 SER A CA 1
ATOM 926 C C . SER A 1 118 ? 17.511 -23.071 -5.231 1.00 55.66 118 SER A C 1
ATOM 928 O O . SER A 1 118 ? 18.694 -22.813 -5.446 1.00 55.66 118 SER A O 1
ATOM 930 N N . LYS A 1 119 ? 17.106 -23.613 -4.082 1.00 53.09 119 LYS A N 1
ATOM 931 C CA . LYS A 1 119 ? 18.056 -24.257 -3.176 1.00 53.09 119 LYS A CA 1
ATOM 932 C C . LYS A 1 119 ? 18.497 -25.558 -3.845 1.00 53.09 119 LYS A C 1
ATOM 934 O O . LYS A 1 119 ? 17.893 -26.599 -3.609 1.00 53.09 119 LYS A O 1
ATOM 939 N N . GLU A 1 120 ? 19.489 -25.492 -4.726 1.00 45.00 120 GLU A N 1
ATOM 940 C CA . GLU A 1 120 ? 20.242 -26.691 -5.084 1.00 45.00 120 GLU A CA 1
ATOM 941 C C . GLU A 1 120 ? 20.940 -27.173 -3.813 1.00 45.00 120 GLU A C 1
ATOM 943 O O . GLU A 1 120 ? 21.787 -26.481 -3.248 1.00 45.00 120 GLU A O 1
ATOM 948 N N . ASN A 1 121 ? 20.519 -28.336 -3.316 1.00 41.62 121 ASN A N 1
ATOM 949 C CA . ASN A 1 121 ? 21.287 -29.064 -2.319 1.00 41.62 121 ASN A CA 1
ATOM 950 C C . ASN A 1 121 ? 22.606 -29.489 -2.982 1.00 41.62 121 ASN A C 1
ATOM 952 O O . ASN A 1 121 ? 22.538 -30.221 -3.976 1.00 41.62 121 ASN A O 1
ATOM 956 N N . PRO A 1 122 ? 23.781 -29.099 -2.458 1.00 47.06 122 PRO A N 1
ATOM 957 C CA . PRO A 1 122 ? 25.007 -29.785 -2.831 1.00 47.06 122 PRO A CA 1
ATOM 958 C C . PRO A 1 122 ? 24.861 -31.244 -2.376 1.00 47.06 122 PRO A C 1
ATOM 960 O O . PRO A 1 122 ? 24.562 -31.503 -1.208 1.00 47.06 122 PRO A O 1
ATOM 963 N N . ARG A 1 123 ? 24.951 -32.173 -3.333 1.00 50.56 123 ARG A N 1
ATOM 964 C CA . ARG A 1 123 ? 25.082 -33.607 -3.053 1.00 50.56 123 ARG A CA 1
ATOM 965 C C . ARG A 1 123 ? 26.474 -33.902 -2.521 1.00 50.56 123 ARG A C 1
ATOM 967 O O . ARG A 1 123 ? 27.418 -33.238 -3.003 1.00 50.56 123 ARG A O 1
#

Sequence (123 aa):
VAAMMVRVVTKRCGIARDPERNGFIIKKTKAKEAEFYSLLFSIPTDPSLVSPPITERQERLLEKLKPLVPTCVNVERLSDEKKGGFRIWLEDLTHGMKEPCVMDVKLGDKVIDTLCVSKENPR

Radius of gyration: 17.13 Å; Cα contacts (8 Å, |Δi|>4): 132; chains: 1; bounding box: 41×44×38 Å

Nearest PDB structures (foldseek):
  6s4l-assembly1_C  TM=2.648E-01  e=1.432E+00  Homo sapiens
  6s4l-assembly1_D  TM=2.303E-01  e=1.432E+00  Homo sapiens
  2q0o-assembly1_B  TM=3.774E-01  e=9.876E+00  Sinorhizobium fredii NGR234

InterPro domains:
  IPR005522 Inositol polyphosphate kinase [PF03770] (88-113)
  IPR038286 Inositol polyphosphate kinase superfamily [G3DSA:3.30.470.160] (15-121)